Protein AF-A0A0C1EKR6-F1 (afdb_monomer_lite)

Radius of gyration: 19.98 Å; chains: 1; bounding box: 43×23×59 Å

Foldseek 3Di:
DDPVVVVVVVVVVVVVVVVVVVVVVVVVVLVVVLVVCCPDVVSLVCLLVLDPVPLVSQLVVCCVPVVDDSVSSSVSNVVSCVVCVPRD

Organism: NCBI:txid1056807

Secondary structure (DSSP, 8-state):
--HHHHHHHHHHHHHHHHHHHHHHHHHHHHHHHHHHHHTSHHHHHHHHHH--S-HHHHHHHHHHHH---HHHHHHHHHHHHHH-TT--

Structure (mmCIF, N/CA/C/O backbone):
data_AF-A0A0C1EKR6-F1
#
_entry.id   AF-A0A0C1EKR6-F1
#
loop_
_atom_site.group_PDB
_atom_site.id
_atom_site.type_symbol
_atom_site.label_atom_id
_atom_site.label_alt_id
_atom_site.label_comp_id
_atom_site.label_asym_id
_atom_site.label_entity_id
_atom_site.label_seq_id
_atom_site.pdbx_PDB_ins_code
_atom_site.Cartn_x
_atom_site.Cartn_y
_atom_site.Cartn_z
_atom_site.occupancy
_atom_site.B_iso_or_equiv
_atom_site.auth_seq_id
_atom_site.auth_comp_id
_atom_site.auth_asym_id
_atom_site.auth_atom_id
_atom_site.pdbx_PDB_model_num
ATOM 1 N N . MET A 1 1 ? 29.442 4.951 -33.296 1.00 61.84 1 MET A N 1
ATOM 2 C CA . MET A 1 1 ? 28.020 4.581 -33.105 1.00 61.84 1 MET A CA 1
ATOM 3 C C . MET A 1 1 ? 27.181 5.441 -34.035 1.00 61.84 1 MET A C 1
ATOM 5 O O . MET A 1 1 ? 27.481 6.621 -34.152 1.00 61.84 1 MET A O 1
ATOM 9 N N . THR A 1 2 ? 26.196 4.878 -34.733 1.00 83.00 2 THR A N 1
ATOM 10 C CA . THR A 1 2 ? 25.331 5.652 -35.640 1.00 83.00 2 THR A CA 1
ATOM 11 C C . THR A 1 2 ? 24.327 6.486 -34.837 1.00 83.00 2 THR A C 1
ATOM 13 O O . THR A 1 2 ? 23.903 6.083 -33.755 1.00 83.00 2 THR A O 1
ATOM 16 N N . PHE A 1 3 ? 23.932 7.653 -35.353 1.00 82.94 3 PHE A N 1
ATOM 17 C CA . PHE A 1 3 ? 22.959 8.557 -34.714 1.00 82.94 3 PHE A CA 1
ATOM 18 C C . PHE A 1 3 ? 21.629 7.855 -34.350 1.00 82.94 3 PHE A C 1
ATOM 20 O O . PHE A 1 3 ? 21.012 8.142 -33.324 1.00 82.94 3 PHE A O 1
ATOM 27 N N . ILE A 1 4 ? 21.239 6.855 -35.146 1.00 85.06 4 ILE A N 1
ATOM 28 C CA . ILE A 1 4 ? 20.064 5.996 -34.926 1.00 85.06 4 ILE A CA 1
ATOM 29 C C . ILE A 1 4 ? 20.212 5.137 -33.655 1.00 85.06 4 ILE A C 1
ATOM 31 O O . ILE A 1 4 ? 19.264 4.970 -32.895 1.00 85.06 4 ILE A O 1
ATOM 35 N N . ALA A 1 5 ? 21.409 4.613 -33.375 1.00 85.38 5 ALA A N 1
ATOM 36 C CA . ALA A 1 5 ? 21.644 3.826 -32.165 1.00 85.38 5 ALA A CA 1
ATOM 37 C C . ALA A 1 5 ? 21.571 4.697 -30.897 1.00 85.38 5 ALA A C 1
ATOM 39 O O . ALA A 1 5 ? 20.991 4.281 -29.897 1.00 85.38 5 ALA A O 1
ATOM 40 N N . LEU A 1 6 ? 22.104 5.923 -30.951 1.00 88.81 6 LEU A N 1
ATOM 41 C CA . LEU A 1 6 ? 22.057 6.887 -29.841 1.00 88.81 6 LEU A CA 1
ATOM 42 C C . LEU A 1 6 ? 20.626 7.324 -29.503 1.00 88.81 6 LEU A C 1
ATOM 44 O O . LEU A 1 6 ? 20.244 7.333 -28.333 1.00 88.81 6 LEU A O 1
ATOM 48 N N . THR A 1 7 ? 19.827 7.645 -30.520 1.00 90.75 7 THR A N 1
ATOM 49 C CA . THR A 1 7 ? 18.419 8.039 -30.345 1.00 90.75 7 THR A CA 1
ATOM 50 C C . THR A 1 7 ? 17.576 6.900 -29.771 1.00 90.75 7 THR A C 1
ATOM 52 O O . THR A 1 7 ? 16.817 7.125 -28.830 1.00 90.75 7 THR A O 1
ATOM 55 N N . ASN A 1 8 ? 17.771 5.663 -30.233 1.00 91.75 8 ASN A N 1
ATOM 56 C CA . ASN A 1 8 ? 17.084 4.497 -29.672 1.00 91.75 8 ASN A CA 1
ATOM 57 C C . ASN A 1 8 ? 17.449 4.238 -28.204 1.00 91.75 8 ASN A C 1
ATOM 59 O O . ASN A 1 8 ? 16.559 4.000 -27.388 1.00 91.75 8 ASN A O 1
ATOM 63 N N . ILE A 1 9 ? 18.734 4.324 -27.839 1.00 93.75 9 ILE A N 1
ATOM 64 C CA . ILE A 1 9 ? 19.166 4.177 -26.438 1.00 93.75 9 ILE A CA 1
ATOM 65 C C . ILE A 1 9 ? 18.515 5.256 -25.569 1.00 93.75 9 ILE A C 1
ATOM 67 O O . ILE A 1 9 ? 17.983 4.948 -24.503 1.00 93.75 9 ILE A O 1
ATOM 71 N N . PHE A 1 10 ? 18.501 6.506 -26.036 1.00 93.94 10 PHE A N 1
ATOM 72 C CA . PHE A 1 10 ? 17.860 7.603 -25.318 1.00 93.94 10 PHE A CA 1
ATOM 73 C C . PHE A 1 10 ? 16.361 7.352 -25.094 1.00 93.94 10 PHE A C 1
ATOM 75 O O . PHE A 1 10 ? 15.874 7.528 -23.978 1.00 93.94 10 PHE A O 1
ATOM 82 N N . LEU A 1 11 ? 15.639 6.877 -26.114 1.00 94.62 11 LEU A N 1
ATOM 83 C CA . LEU A 1 11 ? 14.217 6.544 -25.998 1.00 94.62 11 LEU A CA 1
ATOM 84 C C . LEU A 1 11 ? 13.962 5.414 -24.996 1.00 94.62 11 LEU A C 1
ATOM 86 O O . LEU A 1 11 ? 13.032 5.512 -24.197 1.00 94.62 11 LEU A O 1
ATOM 90 N N . ILE A 1 12 ? 14.800 4.373 -24.988 1.00 95.44 12 ILE A N 1
ATOM 91 C CA . ILE A 1 12 ? 14.691 3.270 -24.022 1.00 95.44 12 ILE A CA 1
ATOM 92 C C . ILE A 1 12 ? 14.912 3.786 -22.598 1.00 95.44 12 ILE A C 1
ATOM 94 O O . ILE A 1 12 ? 14.124 3.481 -21.702 1.00 95.44 12 ILE A O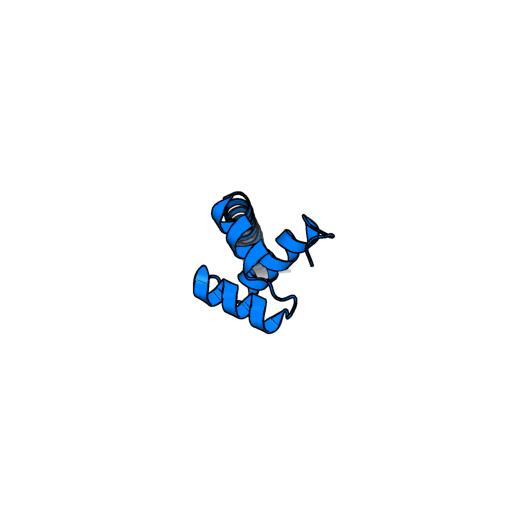 1
ATOM 98 N N . VAL A 1 13 ? 15.946 4.602 -22.381 1.00 95.31 13 VAL A N 1
ATOM 99 C CA . VAL A 1 13 ? 16.234 5.188 -21.063 1.00 95.31 13 VAL A CA 1
ATOM 100 C C . VAL A 1 13 ? 15.083 6.080 -20.606 1.00 95.31 13 VAL A C 1
ATOM 102 O O . VAL A 1 13 ? 14.637 5.959 -19.465 1.00 95.31 13 VAL A O 1
ATOM 105 N N . LEU A 1 14 ? 14.553 6.928 -21.492 1.00 95.62 14 LEU A N 1
ATOM 106 C CA . LEU A 1 14 ? 13.411 7.787 -21.191 1.00 95.62 14 LEU A CA 1
ATOM 107 C C . LEU A 1 14 ? 12.169 6.959 -20.836 1.00 95.62 14 LEU A C 1
ATOM 109 O O . LEU A 1 14 ? 11.497 7.240 -19.844 1.00 95.62 14 LEU A O 1
ATOM 113 N N . PHE A 1 15 ? 11.886 5.900 -21.595 1.00 95.56 15 PHE A N 1
ATOM 114 C CA . PHE A 1 15 ? 10.765 5.005 -21.328 1.00 95.56 15 PHE A CA 1
ATOM 115 C C . PHE A 1 15 ? 10.890 4.330 -19.956 1.00 95.56 15 PHE A C 1
ATOM 117 O O . PHE A 1 15 ? 9.978 4.422 -19.132 1.00 95.56 15 PHE A O 1
ATOM 124 N N . VAL A 1 16 ? 12.046 3.734 -19.655 1.00 95.00 16 VAL A N 1
ATOM 125 C CA . VAL A 1 16 ? 12.304 3.118 -18.344 1.00 95.00 16 VAL A CA 1
ATOM 126 C C . VAL A 1 16 ? 12.182 4.154 -17.222 1.00 95.00 16 VAL A C 1
ATOM 128 O O . VAL A 1 16 ? 11.547 3.884 -16.200 1.00 95.00 16 VAL A O 1
ATOM 131 N N . PHE A 1 17 ? 12.719 5.359 -17.420 1.00 94.75 17 PHE A N 1
ATOM 132 C CA . PHE A 1 17 ? 12.637 6.438 -16.441 1.00 94.75 17 PHE A CA 1
ATOM 133 C C . PHE A 1 17 ? 11.188 6.855 -16.158 1.00 94.75 17 PHE A C 1
ATOM 135 O O . PHE A 1 17 ? 10.789 6.928 -14.995 1.00 94.75 17 PHE A O 1
ATOM 142 N N . THR A 1 18 ? 10.369 7.063 -17.195 1.00 93.44 18 THR A N 1
ATOM 143 C CA . THR A 1 18 ? 8.948 7.412 -17.022 1.00 93.44 18 THR A CA 1
ATOM 144 C C . THR A 1 18 ? 8.171 6.310 -16.299 1.00 93.44 18 THR A C 1
ATOM 146 O O . THR A 1 18 ? 7.412 6.606 -15.374 1.00 93.44 18 THR A O 1
ATOM 149 N N . MET A 1 19 ? 8.411 5.037 -16.629 1.00 93.81 19 MET A N 1
ATOM 150 C CA . MET A 1 19 ? 7.763 3.903 -15.966 1.00 93.81 19 MET A CA 1
ATOM 151 C C . MET A 1 19 ? 8.133 3.821 -14.477 1.00 93.81 19 MET A C 1
ATOM 153 O O . MET A 1 19 ? 7.263 3.629 -13.620 1.00 93.81 19 MET A O 1
ATOM 157 N N . LEU A 1 20 ? 9.413 4.022 -14.142 1.00 91.75 20 LEU A N 1
ATOM 158 C CA . LEU A 1 20 ? 9.877 4.083 -12.755 1.00 91.75 20 LEU A CA 1
ATOM 159 C C . LEU A 1 20 ? 9.283 5.280 -12.007 1.00 91.75 20 LEU A C 1
ATOM 161 O O . LEU A 1 20 ? 8.835 5.122 -10.869 1.00 91.75 20 LEU A O 1
ATOM 165 N N . PHE A 1 21 ? 9.222 6.448 -12.648 1.00 91.56 21 PHE A N 1
ATOM 166 C CA . PHE A 1 21 ? 8.672 7.667 -12.063 1.00 91.56 21 PHE A CA 1
ATOM 167 C C . PHE A 1 21 ? 7.179 7.530 -11.738 1.00 91.56 21 PHE A C 1
ATOM 169 O O . PHE A 1 21 ? 6.762 7.817 -10.614 1.00 91.56 21 PHE A O 1
ATOM 176 N N . VAL A 1 22 ? 6.374 7.015 -12.675 1.00 89.25 22 VAL A N 1
ATOM 177 C CA . VAL A 1 22 ? 4.942 6.747 -12.451 1.00 89.25 22 VAL A CA 1
ATOM 178 C C . VAL A 1 22 ? 4.757 5.741 -11.319 1.00 89.25 22 VAL A C 1
ATOM 180 O O . VAL A 1 22 ? 3.950 5.960 -10.412 1.00 89.25 22 VAL A O 1
ATOM 183 N N . ARG A 1 23 ? 5.548 4.660 -11.309 1.00 86.88 23 ARG A N 1
ATOM 184 C CA . ARG A 1 23 ? 5.471 3.646 -10.252 1.00 86.88 23 ARG A CA 1
ATOM 185 C C . ARG A 1 23 ? 5.837 4.216 -8.881 1.00 86.88 23 ARG A C 1
ATOM 187 O O . ARG A 1 23 ? 5.182 3.886 -7.893 1.00 86.88 23 ARG A O 1
ATOM 194 N N . TRP A 1 24 ? 6.846 5.080 -8.808 1.00 85.38 24 TRP A N 1
ATOM 195 C CA . TRP A 1 24 ? 7.233 5.763 -7.574 1.00 85.38 24 TRP A CA 1
ATOM 196 C C . TRP A 1 24 ? 6.147 6.728 -7.084 1.00 85.38 24 TRP A C 1
ATOM 198 O O . TRP A 1 24 ? 5.770 6.685 -5.911 1.00 85.38 24 TRP A O 1
ATOM 208 N N . ARG A 1 25 ? 5.579 7.542 -7.983 1.00 85.44 25 ARG A N 1
ATOM 209 C CA . ARG A 1 25 ? 4.504 8.485 -7.647 1.00 85.44 25 ARG A CA 1
ATOM 210 C C . ARG A 1 25 ? 3.253 7.766 -7.141 1.00 85.44 25 ARG A C 1
ATOM 212 O O . ARG A 1 25 ? 2.720 8.143 -6.097 1.00 85.44 25 ARG A O 1
ATOM 219 N N . ASN A 1 26 ? 2.825 6.699 -7.818 1.00 82.88 26 ASN A N 1
ATOM 220 C CA . ASN A 1 26 ? 1.659 5.917 -7.399 1.00 82.88 26 ASN A CA 1
ATOM 221 C C . ASN A 1 26 ? 1.862 5.267 -6.026 1.00 82.88 26 ASN A C 1
ATOM 223 O O . ASN A 1 26 ? 0.928 5.232 -5.229 1.00 82.88 26 ASN A O 1
ATOM 227 N N . ARG A 1 27 ? 3.079 4.804 -5.705 1.00 77.06 27 ARG A N 1
ATOM 228 C CA . ARG A 1 27 ? 3.394 4.282 -4.363 1.00 77.06 27 ARG A CA 1
ATOM 229 C C . ARG A 1 27 ? 3.216 5.345 -3.279 1.00 77.06 27 ARG A C 1
ATOM 231 O O . ARG A 1 27 ? 2.596 5.053 -2.261 1.00 77.06 27 ARG A O 1
ATOM 238 N N . LYS A 1 28 ? 3.699 6.573 -3.504 1.00 78.75 28 LYS A N 1
ATOM 239 C CA . LYS A 1 28 ? 3.531 7.674 -2.539 1.00 78.75 28 LYS A CA 1
ATOM 240 C C . LYS A 1 28 ? 2.067 8.059 -2.332 1.00 78.75 28 LYS A C 1
ATOM 242 O O . LYS A 1 28 ? 1.660 8.281 -1.197 1.00 78.75 28 LYS A O 1
ATOM 247 N N . LEU A 1 29 ? 1.275 8.107 -3.405 1.00 77.38 29 LEU A N 1
ATOM 248 C CA . LEU A 1 29 ? -0.159 8.400 -3.311 1.00 77.38 29 LEU A CA 1
ATOM 249 C C . LEU A 1 29 ? -0.909 7.328 -2.509 1.00 77.38 29 LEU A C 1
ATOM 251 O O . LEU A 1 29 ? -1.683 7.672 -1.620 1.00 77.38 29 LEU A O 1
ATOM 255 N N . LYS A 1 30 ? -0.625 6.042 -2.757 1.00 78.00 30 LYS A N 1
ATOM 256 C CA . LYS A 1 30 ? -1.209 4.928 -1.990 1.00 78.00 30 LYS A CA 1
ATOM 257 C C . LYS A 1 30 ? -0.850 4.994 -0.505 1.00 78.00 30 LYS A C 1
ATOM 259 O O . LYS A 1 30 ? -1.724 4.863 0.344 1.00 78.00 30 LYS A O 1
ATOM 264 N N . GLN A 1 31 ? 0.414 5.271 -0.182 1.00 76.00 31 GLN A N 1
ATOM 265 C CA . GLN A 1 31 ? 0.849 5.449 1.208 1.00 76.00 31 GLN A CA 1
ATOM 266 C C . GLN A 1 31 ? 0.141 6.623 1.892 1.00 76.00 31 GLN A C 1
ATOM 268 O O . GLN A 1 31 ? -0.290 6.497 3.034 1.00 76.00 31 GLN A O 1
ATOM 273 N N . ALA A 1 32 ? -0.014 7.751 1.194 1.00 78.69 32 ALA A N 1
ATOM 274 C CA . ALA A 1 32 ? -0.727 8.909 1.723 1.00 78.69 32 ALA A CA 1
ATOM 275 C C . ALA A 1 32 ? -2.216 8.612 1.967 1.00 78.69 32 ALA A C 1
ATOM 277 O O . ALA A 1 32 ? -2.772 9.081 2.958 1.00 78.69 32 ALA A O 1
ATOM 278 N N . TYR A 1 33 ? -2.847 7.813 1.100 1.00 81.25 33 TYR A N 1
ATOM 279 C CA . TYR A 1 33 ? -4.230 7.371 1.271 1.00 81.25 33 TYR A CA 1
ATOM 280 C C . TYR A 1 33 ? -4.397 6.485 2.513 1.00 81.25 33 TYR A C 1
ATOM 282 O O . TYR A 1 33 ? -5.218 6.797 3.371 1.00 81.25 33 TYR A O 1
ATOM 290 N N . LEU A 1 34 ? -3.558 5.456 2.675 1.00 80.06 34 LEU A N 1
ATOM 291 C CA . LEU A 1 34 ? -3.598 4.578 3.852 1.00 80.06 34 LEU A CA 1
ATOM 292 C C . LEU A 1 34 ? -3.296 5.333 5.151 1.00 80.06 34 LEU A C 1
ATOM 294 O O . LEU A 1 34 ? -3.974 5.139 6.156 1.00 80.06 34 LEU A O 1
ATOM 298 N N . ALA A 1 35 ? -2.324 6.247 5.123 1.00 78.12 35 ALA A N 1
ATOM 299 C CA . ALA A 1 35 ? -2.025 7.103 6.266 1.00 78.12 35 ALA A CA 1
ATOM 300 C C . ALA A 1 35 ? -3.197 8.032 6.619 1.00 78.12 35 ALA A C 1
ATOM 302 O O . ALA A 1 35 ? -3.398 8.347 7.789 1.00 78.12 35 ALA A O 1
ATOM 303 N N . ARG A 1 36 ? -3.976 8.482 5.627 1.00 81.81 36 ARG A N 1
ATOM 304 C CA . ARG A 1 36 ? -5.186 9.277 5.860 1.00 81.81 36 ARG A CA 1
ATOM 305 C C . ARG A 1 36 ? -6.309 8.433 6.456 1.00 81.81 36 ARG A C 1
ATOM 307 O O . ARG A 1 36 ? -6.972 8.927 7.359 1.00 81.81 36 ARG A O 1
ATOM 314 N N . LEU A 1 37 ? -6.471 7.190 6.000 1.00 81.25 37 LEU A N 1
ATOM 315 C CA . LEU A 1 37 ? -7.434 6.234 6.554 1.00 81.25 37 LEU A CA 1
ATOM 316 C C . LEU A 1 37 ? -7.152 5.987 8.046 1.00 81.25 37 LEU A C 1
ATOM 318 O O . LEU A 1 37 ? -8.022 6.149 8.886 1.00 81.25 37 LEU A O 1
ATOM 322 N N . LEU A 1 38 ? -5.889 5.728 8.398 1.00 78.81 38 LEU A N 1
ATOM 323 C CA . LEU A 1 38 ? -5.448 5.537 9.788 1.00 78.81 38 LEU A CA 1
ATOM 324 C C . LEU A 1 38 ? -5.642 6.759 10.694 1.00 78.81 38 LEU A C 1
ATOM 326 O O . LEU A 1 38 ? -5.764 6.602 11.904 1.00 78.81 38 LEU A O 1
ATOM 330 N N . LYS A 1 39 ? -5.650 7.975 10.136 1.00 79.50 39 LYS A N 1
ATOM 331 C CA . LYS A 1 39 ? -5.920 9.200 10.905 1.00 79.50 39 LYS A CA 1
ATOM 332 C C . LYS A 1 39 ? -7.394 9.352 11.277 1.00 79.50 39 LYS A C 1
ATOM 334 O O . LYS A 1 39 ? -7.706 10.220 12.089 1.00 79.50 39 LYS A O 1
ATOM 339 N N . GLN A 1 40 ? -8.294 8.573 10.677 1.00 83.94 40 GLN A N 1
ATOM 340 C CA . GLN A 1 40 ? -9.700 8.594 11.053 1.00 83.94 40 GLN A CA 1
ATOM 341 C C . GLN A 1 40 ? -9.881 7.797 12.354 1.00 83.94 40 GLN A C 1
ATOM 343 O O . GLN A 1 40 ? -9.489 6.628 12.407 1.00 83.94 40 GLN A O 1
ATOM 348 N N . PRO A 1 41 ? -10.473 8.399 13.403 1.00 78.00 41 PRO A N 1
ATOM 349 C CA . PRO A 1 41 ? -10.621 7.745 14.703 1.00 78.00 41 PRO A CA 1
ATOM 350 C C . PRO A 1 41 ? -11.459 6.463 14.608 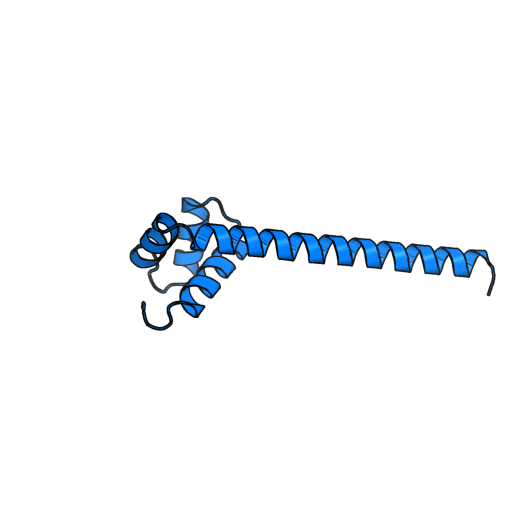1.00 78.00 41 PRO A C 1
ATOM 352 O O . PRO A 1 41 ? -11.118 5.464 15.227 1.00 78.00 41 PRO A O 1
ATOM 355 N N . GLU A 1 42 ? -12.474 6.456 13.745 1.00 84.69 42 GLU A N 1
ATOM 356 C CA . GLU A 1 42 ? -13.328 5.295 13.472 1.00 84.69 42 GLU A CA 1
ATOM 357 C C . GLU A 1 42 ? -12.537 4.095 12.921 1.00 84.69 42 GLU A C 1
ATOM 359 O O . GLU A 1 42 ? -12.693 2.967 13.381 1.00 84.69 42 GLU A O 1
ATOM 364 N N . THR A 1 43 ? -11.625 4.334 11.971 1.00 84.25 43 THR A N 1
ATOM 365 C CA . THR A 1 43 ? -10.765 3.283 11.405 1.00 84.25 43 THR A CA 1
ATOM 366 C C . THR A 1 43 ? -9.837 2.711 12.473 1.00 84.25 43 THR A C 1
ATOM 368 O O . THR A 1 43 ? -9.639 1.499 12.537 1.00 84.25 43 THR A O 1
ATOM 371 N N . PHE A 1 44 ? -9.281 3.573 13.326 1.00 82.12 44 PHE A N 1
ATOM 372 C CA . PHE A 1 44 ? -8.413 3.159 14.422 1.00 82.12 44 PHE A CA 1
ATOM 373 C C . PHE A 1 44 ? -9.155 2.320 15.470 1.00 82.12 44 PHE A C 1
ATOM 375 O O . PHE A 1 44 ? -8.646 1.276 15.878 1.00 82.12 44 PHE A O 1
ATOM 382 N N . GLU A 1 45 ? -10.349 2.747 15.889 1.00 85.94 45 GLU A N 1
ATOM 383 C CA . GLU A 1 45 ? -11.184 1.994 16.829 1.00 85.94 45 GLU A CA 1
ATOM 384 C C . GLU A 1 45 ? -11.541 0.624 16.262 1.00 85.94 45 GLU A C 1
ATOM 386 O O . GLU A 1 45 ? -11.291 -0.391 16.920 1.00 85.94 45 GLU A O 1
ATOM 391 N N . TRP A 1 46 ? -12.008 0.584 15.010 1.00 89.56 46 TRP A N 1
ATOM 392 C CA . TRP A 1 46 ? -12.341 -0.665 14.338 1.00 89.56 46 TRP A CA 1
ATOM 393 C C . TRP A 1 46 ? -11.134 -1.605 14.265 1.00 89.56 46 TRP A C 1
ATOM 395 O O . TRP A 1 46 ? -11.245 -2.764 14.661 1.00 89.56 46 TRP A O 1
ATOM 405 N N . LEU A 1 47 ? -9.964 -1.114 13.838 1.00 86.69 47 LEU A N 1
ATOM 406 C CA . LEU A 1 47 ? -8.727 -1.904 13.814 1.00 86.69 47 LEU A CA 1
ATOM 407 C C . LEU A 1 47 ? -8.389 -2.429 15.212 1.00 86.69 47 LEU A C 1
ATOM 409 O O . LEU A 1 47 ? -8.105 -3.608 15.378 1.00 86.69 47 LEU A O 1
ATOM 413 N N . SER A 1 48 ? -8.474 -1.589 16.240 1.00 83.19 48 SER A N 1
ATOM 414 C CA . SER A 1 48 ? -8.113 -2.005 17.595 1.00 83.19 48 SER A CA 1
ATOM 415 C C . SER A 1 48 ? -9.035 -3.067 18.200 1.00 83.19 48 SER A C 1
ATOM 417 O O . SER A 1 48 ? -8.593 -3.795 19.080 1.00 83.19 48 SER A O 1
ATOM 419 N N . HIS A 1 49 ? -10.288 -3.159 17.747 1.00 85.31 49 HIS A N 1
ATOM 420 C CA . HIS A 1 49 ? -11.263 -4.132 18.252 1.00 85.31 49 HIS A CA 1
ATOM 421 C C . HIS A 1 49 ? -11.341 -5.412 17.408 1.00 85.31 49 HIS A C 1
ATOM 423 O O . HIS A 1 49 ? -11.728 -6.454 17.929 1.00 85.31 49 HIS A O 1
ATOM 429 N N . ASN A 1 50 ? -11.016 -5.340 16.113 1.00 85.19 50 ASN A N 1
ATOM 430 C CA . ASN A 1 50 ? -11.199 -6.454 15.175 1.00 85.19 50 ASN A CA 1
ATOM 431 C C . ASN A 1 50 ? -9.896 -7.187 14.829 1.00 85.19 50 ASN A C 1
ATOM 433 O O . ASN A 1 50 ? -9.954 -8.260 14.230 1.00 85.19 50 ASN A O 1
ATOM 437 N N . LEU A 1 51 ? -8.732 -6.631 15.179 1.00 84.12 51 LEU A N 1
ATOM 438 C CA . LEU A 1 51 ? -7.456 -7.317 14.999 1.00 84.12 51 LEU A CA 1
ATOM 439 C C . LEU A 1 51 ? -7.301 -8.417 16.050 1.00 84.12 51 LEU A C 1
ATOM 441 O O . LEU A 1 51 ? -7.279 -8.160 17.250 1.00 84.12 51 LEU A O 1
ATOM 445 N N . SER A 1 52 ? -7.187 -9.647 15.566 1.00 79.31 52 SER A N 1
ATOM 446 C CA . SER A 1 52 ? -7.102 -10.866 16.371 1.00 79.31 52 SER A CA 1
ATOM 447 C C . SER A 1 52 ? -5.663 -11.341 16.595 1.00 79.31 52 SER A C 1
ATOM 449 O O . SER A 1 52 ? -5.431 -12.268 17.368 1.00 79.31 52 SER A O 1
ATOM 451 N N . GLY A 1 53 ? -4.693 -10.730 15.903 1.00 77.88 53 GLY A N 1
ATOM 452 C CA . GLY A 1 53 ? -3.284 -11.128 15.919 1.00 77.88 53 GLY A CA 1
ATOM 453 C C . GLY A 1 53 ? -2.939 -12.194 14.872 1.00 77.88 53 GLY A C 1
ATOM 454 O O . GLY A 1 53 ? -1.761 -12.392 14.569 1.00 77.88 53 GLY A O 1
ATOM 455 N N . ASP A 1 54 ? -3.946 -12.834 14.270 1.00 86.00 54 ASP A N 1
ATOM 456 C CA . ASP A 1 54 ? -3.795 -13.715 13.112 1.00 86.00 54 ASP A CA 1
ATOM 457 C C . ASP A 1 54 ? -3.731 -12.872 11.832 1.00 86.00 54 ASP A C 1
ATOM 459 O O . ASP A 1 54 ? -4.738 -12.364 11.338 1.00 86.00 54 ASP A O 1
ATOM 463 N N . GLU A 1 55 ? -2.526 -12.740 11.274 1.00 83.25 55 GLU A N 1
ATOM 464 C CA . GLU A 1 55 ? -2.259 -11.875 10.123 1.00 83.25 55 GLU A CA 1
ATOM 465 C C . GLU A 1 55 ? -3.156 -12.191 8.914 1.00 83.25 55 GLU A C 1
ATOM 467 O O . GLU A 1 55 ? -3.586 -11.273 8.217 1.00 83.25 55 GLU A O 1
ATOM 472 N N . VAL A 1 56 ? -3.473 -13.463 8.655 1.00 84.94 56 VAL A N 1
ATOM 473 C CA . VAL A 1 56 ? -4.266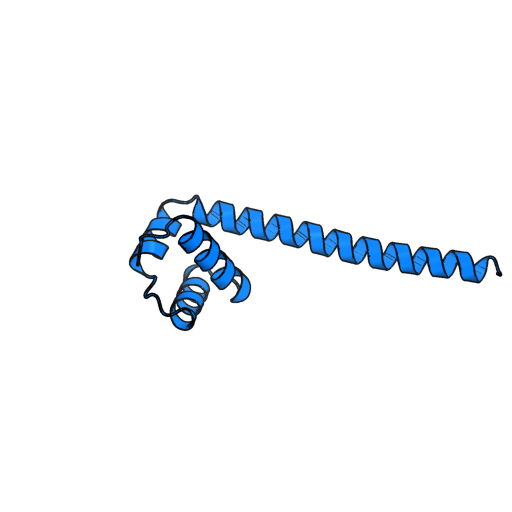 -13.843 7.475 1.00 84.94 56 VAL A CA 1
ATOM 474 C C . VAL A 1 56 ? -5.722 -13.422 7.655 1.00 84.94 56 VAL A C 1
ATOM 476 O O . VAL A 1 56 ? -6.309 -12.826 6.746 1.00 84.94 56 VAL A O 1
ATOM 479 N N . LYS A 1 57 ? -6.290 -13.680 8.838 1.00 87.38 57 LYS A N 1
ATOM 480 C CA . LYS A 1 57 ? -7.666 -13.281 9.165 1.00 87.38 57 LYS A CA 1
ATOM 481 C C . LYS A 1 57 ? -7.809 -11.769 9.231 1.00 87.38 57 LYS A C 1
ATOM 483 O O . LYS A 1 57 ? -8.760 -11.228 8.674 1.00 87.38 57 LYS A O 1
ATOM 488 N N . ASP A 1 58 ? -6.837 -11.094 9.829 1.00 86.94 58 ASP A N 1
ATOM 489 C CA . ASP A 1 58 ? -6.821 -9.643 9.975 1.00 86.94 58 ASP A CA 1
ATOM 490 C C . ASP A 1 58 ? -6.752 -8.946 8.601 1.00 86.94 58 ASP A C 1
ATOM 492 O O . ASP A 1 58 ? -7.496 -8.000 8.331 1.00 86.94 58 ASP A O 1
ATOM 496 N N . ILE A 1 59 ? -5.921 -9.454 7.678 1.00 86.88 59 ILE A N 1
ATOM 497 C CA . ILE A 1 59 ? -5.844 -8.950 6.295 1.00 86.88 59 ILE A CA 1
ATOM 498 C C . ILE A 1 59 ? -7.189 -9.119 5.581 1.00 86.88 59 ILE A C 1
ATOM 500 O O 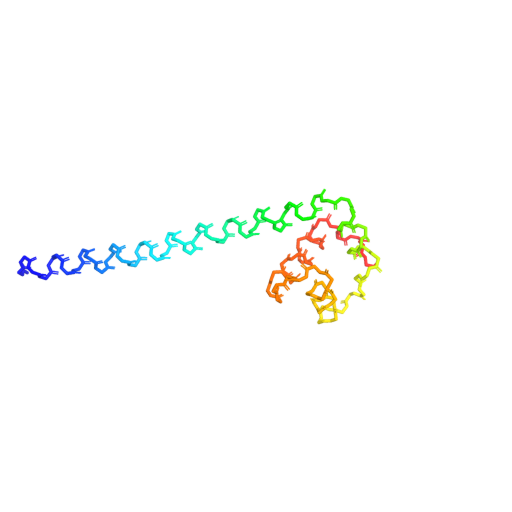. ILE A 1 59 ? -7.638 -8.199 4.889 1.00 86.88 59 ILE A O 1
ATOM 504 N N . GLN A 1 60 ? -7.832 -10.280 5.734 1.00 88.62 60 GLN A N 1
ATOM 505 C CA . GLN A 1 60 ? -9.118 -10.563 5.101 1.00 88.62 60 GLN A CA 1
ATOM 506 C C . GLN A 1 60 ? -10.251 -9.714 5.691 1.00 88.62 60 GLN A C 1
ATOM 508 O O . GLN A 1 60 ? -11.095 -9.216 4.942 1.00 88.62 60 GLN A O 1
ATOM 513 N N . ALA A 1 61 ? -10.253 -9.498 7.006 1.00 88.06 61 ALA A N 1
ATOM 514 C CA . ALA A 1 61 ? -11.221 -8.649 7.689 1.00 88.06 61 ALA A CA 1
ATOM 515 C C . ALA A 1 61 ? -11.129 -7.199 7.191 1.00 88.06 61 ALA A C 1
ATOM 517 O O . ALA A 1 61 ? -12.141 -6.610 6.815 1.00 88.06 61 ALA A O 1
ATOM 518 N N . ILE A 1 62 ? -9.914 -6.652 7.079 1.00 87.75 62 ILE A N 1
ATOM 519 C CA . ILE A 1 62 ? -9.681 -5.297 6.553 1.00 87.75 62 ILE A CA 1
ATOM 520 C C . ILE A 1 62 ? -10.055 -5.197 5.074 1.00 87.75 62 ILE A C 1
ATOM 522 O O . ILE A 1 62 ? -10.700 -4.231 4.673 1.00 87.75 62 ILE A O 1
ATOM 526 N N . HIS A 1 63 ? -9.685 -6.193 4.262 1.00 87.31 63 HIS A N 1
ATOM 527 C CA . HIS A 1 63 ? -10.080 -6.246 2.851 1.00 87.31 63 HIS A CA 1
ATOM 528 C C . HIS A 1 63 ? -11.607 -6.202 2.704 1.00 87.31 63 HIS A C 1
ATOM 530 O O . HIS A 1 63 ? -12.132 -5.474 1.868 1.00 87.31 63 HIS A O 1
ATOM 536 N N . THR A 1 64 ? -12.321 -6.957 3.540 1.00 87.94 64 THR A N 1
ATOM 537 C CA . THR A 1 64 ? -13.785 -7.050 3.494 1.00 87.94 64 THR A CA 1
ATOM 538 C C . THR A 1 64 ? -14.457 -5.774 4.001 1.00 87.94 64 THR A C 1
ATOM 540 O O . THR A 1 64 ? -15.417 -5.317 3.391 1.00 87.94 64 THR A O 1
ATOM 543 N N . HIS A 1 65 ? -13.956 -5.182 5.087 1.00 87.94 65 HIS A N 1
ATOM 544 C CA . HIS A 1 65 ? -14.578 -4.014 5.710 1.00 87.94 65 HIS A CA 1
ATOM 545 C C . HIS A 1 65 ? -14.276 -2.704 4.968 1.00 87.94 65 HIS A C 1
ATOM 547 O O . HIS A 1 65 ? -15.177 -1.907 4.729 1.00 87.94 65 HIS A O 1
ATOM 553 N N . PHE A 1 66 ? -13.021 -2.493 4.564 1.00 84.69 66 PHE A N 1
ATOM 554 C CA . PHE A 1 66 ? -12.581 -1.251 3.920 1.00 84.69 66 PHE A CA 1
ATOM 555 C C . PHE A 1 66 ? -12.502 -1.344 2.388 1.00 84.69 66 PHE A C 1
ATOM 557 O O . PHE A 1 66 ? -12.176 -0.354 1.736 1.00 84.69 66 PHE A O 1
ATOM 564 N N . GLY A 1 67 ? -12.747 -2.520 1.794 1.00 84.31 67 GLY A N 1
ATOM 565 C CA . GLY A 1 67 ? -12.624 -2.736 0.345 1.00 84.31 67 GLY A CA 1
ATOM 566 C C . GLY A 1 67 ? -11.189 -2.598 -0.183 1.00 84.31 67 GLY A C 1
ATOM 567 O O . GLY A 1 67 ? -10.983 -2.361 -1.374 1.00 84.31 67 GLY A O 1
ATOM 568 N N . LEU A 1 68 ? -10.190 -2.693 0.700 1.00 83.75 68 LEU A N 1
ATOM 569 C CA . LEU A 1 68 ? -8.783 -2.494 0.361 1.00 83.75 68 LEU A CA 1
ATOM 570 C C . LEU A 1 68 ? -8.181 -3.754 -0.272 1.00 83.75 68 LEU A C 1
ATOM 572 O O . LEU A 1 68 ? -8.415 -4.848 0.234 1.00 83.75 68 LEU A O 1
ATOM 576 N N . PRO A 1 69 ? -7.322 -3.633 -1.300 1.00 85.62 69 PRO A N 1
ATOM 577 C CA . PRO A 1 69 ? -6.538 -4.753 -1.812 1.00 85.62 69 PRO A CA 1
ATOM 578 C C . PRO A 1 69 ? -5.710 -5.430 -0.711 1.00 85.62 69 PRO A C 1
ATOM 580 O O . PRO A 1 69 ? -5.154 -4.754 0.149 1.00 85.62 69 PRO A O 1
ATOM 583 N N . LEU A 1 70 ? -5.506 -6.750 -0.797 1.00 85.50 70 LEU A N 1
ATOM 584 C CA . LEU A 1 70 ? -4.780 -7.541 0.217 1.00 85.50 70 LEU A CA 1
ATOM 585 C C . LEU A 1 70 ? -3.416 -6.947 0.621 1.00 85.50 70 LEU A C 1
ATOM 587 O O . LEU A 1 70 ? -3.058 -6.931 1.798 1.00 85.50 70 LEU A O 1
ATOM 591 N N . GLN A 1 71 ? -2.652 -6.427 -0.346 1.00 84.94 71 GLN A N 1
ATOM 592 C CA . GLN A 1 71 ? -1.365 -5.776 -0.070 1.00 84.94 71 GLN A CA 1
ATOM 593 C C . GLN A 1 71 ? -1.518 -4.485 0.741 1.00 84.94 71 GLN A C 1
ATOM 595 O O . GLN A 1 71 ? -0.685 -4.199 1.598 1.00 84.94 71 GLN A O 1
ATOM 600 N N . GLU A 1 72 ? -2.562 -3.710 0.465 1.00 83.88 72 GLU A N 1
ATOM 601 C CA . GLU A 1 72 ? -2.851 -2.456 1.158 1.00 83.88 72 GLU A CA 1
ATOM 602 C C . GLU A 1 72 ? -3.384 -2.734 2.566 1.00 83.88 72 GLU A C 1
ATOM 604 O O . GLU A 1 72 ? -2.926 -2.102 3.515 1.00 83.88 72 GLU A O 1
ATOM 609 N N . SER A 1 73 ? -4.221 -3.763 2.733 1.00 87.19 73 SER A N 1
ATOM 610 C CA . SER A 1 73 ? -4.653 -4.264 4.043 1.00 87.19 73 SER A CA 1
ATOM 611 C C . SER A 1 73 ? -3.468 -4.681 4.915 1.00 87.19 73 SER A C 1
ATOM 613 O O . SER A 1 73 ? -3.359 -4.263 6.066 1.00 87.19 73 SER A O 1
ATOM 615 N N . LYS A 1 74 ? -2.510 -5.429 4.348 1.00 87.25 74 LYS A N 1
ATOM 616 C CA . LYS A 1 74 ? -1.273 -5.799 5.051 1.00 87.25 74 LYS A CA 1
ATOM 617 C C . LYS A 1 74 ? -0.442 -4.573 5.439 1.00 87.25 74 LYS A C 1
ATOM 619 O O . LYS A 1 74 ? 0.098 -4.511 6.542 1.00 87.25 74 LYS A O 1
ATOM 624 N N . GLN A 1 75 ? -0.329 -3.587 4.546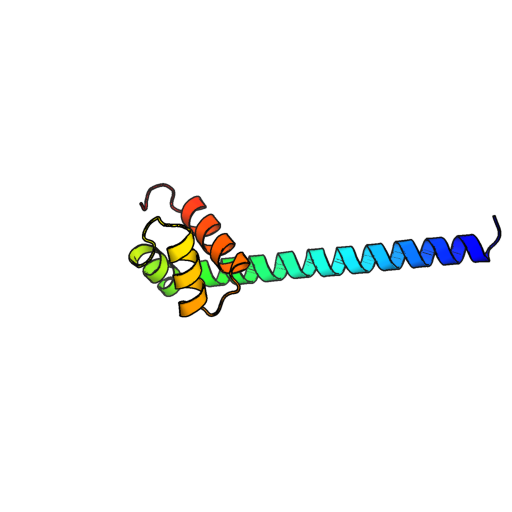 1.00 86.38 75 GLN A N 1
ATOM 625 C CA . GLN A 1 75 ? 0.366 -2.336 4.856 1.00 86.38 75 GLN A CA 1
ATOM 626 C C . GLN A 1 75 ? -0.326 -1.566 5.986 1.00 86.38 75 GLN A C 1
ATOM 628 O O . GLN A 1 75 ? 0.367 -1.060 6.865 1.00 86.38 75 GLN A O 1
ATOM 633 N N . LEU A 1 76 ? -1.659 -1.523 5.998 1.00 85.56 76 LEU A N 1
ATOM 634 C CA . LEU A 1 76 ? -2.444 -0.867 7.040 1.00 85.56 76 LEU A CA 1
ATOM 635 C C . LEU A 1 76 ? -2.181 -1.488 8.421 1.00 85.56 76 LEU A C 1
ATOM 637 O O . LEU A 1 76 ? -1.874 -0.757 9.360 1.00 85.56 76 LEU A O 1
ATOM 641 N N . ILE A 1 77 ? -2.198 -2.825 8.522 1.00 87.38 77 ILE 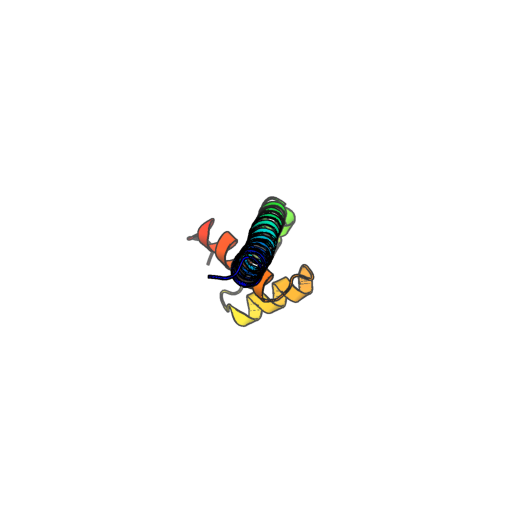A N 1
ATOM 642 C CA . ILE A 1 77 ? -1.874 -3.558 9.762 1.00 87.38 77 ILE A CA 1
ATOM 643 C C . ILE A 1 77 ? -0.454 -3.245 10.221 1.00 87.38 77 ILE A C 1
ATOM 645 O O . ILE A 1 77 ? -0.230 -2.942 11.391 1.00 87.38 77 ILE A O 1
ATOM 649 N N . ASN A 1 78 ? 0.515 -3.298 9.304 1.00 86.75 78 ASN A N 1
ATOM 650 C CA . ASN A 1 78 ? 1.912 -3.039 9.640 1.00 86.75 78 ASN A CA 1
ATOM 651 C C . ASN A 1 78 ? 2.111 -1.621 10.185 1.00 86.75 78 ASN A C 1
ATOM 653 O O . ASN A 1 78 ? 2.844 -1.435 11.155 1.00 86.75 78 ASN A O 1
ATOM 657 N N . ILE A 1 79 ? 1.444 -0.627 9.593 1.00 83.06 79 ILE A N 1
ATOM 658 C CA . ILE A 1 79 ? 1.503 0.756 10.074 1.00 83.06 79 ILE A CA 1
ATOM 659 C C . ILE A 1 79 ? 0.818 0.873 11.442 1.00 83.06 79 ILE A C 1
ATOM 661 O O . ILE A 1 79 ? 1.395 1.466 12.351 1.00 83.06 79 ILE A O 1
ATOM 665 N N . PHE A 1 80 ? -0.366 0.276 11.616 1.00 84.44 80 PHE A N 1
ATOM 666 C CA . PHE A 1 80 ? -1.092 0.276 12.888 1.00 84.44 80 PHE A CA 1
ATOM 667 C C . PHE A 1 80 ? -0.255 -0.333 14.023 1.00 84.44 80 PHE A C 1
ATOM 669 O O . PHE A 1 80 ? -0.090 0.289 15.074 1.00 84.44 80 PHE A O 1
ATOM 676 N N . ARG A 1 81 ? 0.346 -1.505 13.778 1.00 83.00 81 ARG A N 1
ATOM 677 C CA . ARG A 1 81 ? 1.218 -2.216 14.723 1.00 83.00 81 ARG A CA 1
ATOM 678 C C . ARG A 1 81 ? 2.489 -1.428 15.033 1.00 83.00 81 ARG A C 1
ATOM 680 O O . ARG A 1 81 ? 2.884 -1.338 16.188 1.00 83.00 81 ARG A O 1
ATOM 687 N N . SER A 1 82 ? 3.103 -0.811 14.022 1.00 83.06 82 SER A N 1
ATOM 688 C CA . SER A 1 82 ? 4.281 0.043 14.214 1.00 83.06 82 SER A CA 1
ATOM 689 C C . SER A 1 82 ? 3.988 1.274 15.076 1.00 83.06 82 SER A C 1
ATOM 691 O O . SER A 1 82 ? 4.896 1.764 15.739 1.00 83.06 82 SER A O 1
ATOM 693 N N . GLN A 1 83 ? 2.760 1.796 15.044 1.00 78.94 83 GLN A N 1
ATOM 694 C CA . GLN A 1 83 ? 2.347 2.946 15.853 1.00 78.94 83 GLN A CA 1
ATOM 695 C C . GLN A 1 83 ? 1.864 2.543 17.254 1.00 78.94 83 GLN A C 1
ATOM 697 O O . GLN A 1 83 ? 1.886 3.371 18.159 1.00 78.94 83 GLN A O 1
ATOM 702 N N . ASN A 1 84 ? 1.449 1.285 17.445 1.00 75.19 84 ASN A N 1
ATOM 703 C CA . ASN A 1 84 ? 0.867 0.781 18.692 1.00 75.19 84 ASN A CA 1
ATOM 704 C C . ASN A 1 84 ? 1.514 -0.552 19.097 1.00 75.19 84 ASN A C 1
ATOM 706 O O . ASN A 1 84 ? 0.847 -1.587 19.086 1.00 75.19 84 ASN A O 1
ATOM 710 N N . PRO A 1 85 ? 2.800 -0.551 19.488 1.00 68.25 85 PRO A N 1
ATOM 711 C CA . PRO A 1 85 ? 3.530 -1.778 19.812 1.00 68.25 85 PRO A CA 1
ATOM 712 C C . PRO A 1 85 ? 2.991 -2.536 21.042 1.00 68.25 85 PRO A C 1
ATOM 714 O O . PRO A 1 85 ? 3.441 -3.647 21.293 1.00 68.25 85 PRO A O 1
ATOM 717 N N . GLY A 1 86 ? 2.051 -1.957 21.804 1.00 64.19 86 GLY A N 1
ATOM 718 C CA . GLY A 1 86 ? 1.475 -2.543 23.023 1.00 64.19 86 GLY A CA 1
ATOM 719 C C . GLY A 1 86 ? -0.006 -2.938 22.950 1.00 64.19 86 GLY A C 1
ATOM 720 O O . GLY A 1 86 ? -0.546 -3.356 23.966 1.00 64.19 86 GLY A O 1
ATOM 721 N N . LYS A 1 87 ? -0.680 -2.788 21.798 1.00 56.88 87 LYS A N 1
ATOM 722 C CA . LYS A 1 87 ? -2.041 -3.318 21.594 1.00 56.88 87 LYS A CA 1
ATOM 723 C C . LYS A 1 87 ? -1.947 -4.673 20.888 1.00 56.88 87 LYS A C 1
ATOM 725 O O . LYS A 1 87 ? -2.010 -4.740 19.661 1.00 56.88 87 LYS A O 1
ATOM 730 N N . MET A 1 88 ? -1.739 -5.717 21.683 1.00 54.75 88 MET A N 1
ATOM 731 C CA . MET A 1 88 ? -2.038 -7.115 21.365 1.00 54.75 88 MET A CA 1
ATOM 732 C C . MET A 1 88 ? -2.760 -7.711 22.563 1.00 54.75 88 MET A C 1
ATOM 734 O O . MET A 1 88 ? -2.277 -7.465 23.692 1.00 54.75 88 MET A O 1
#

Sequence (88 aa):
MTFIALTNIFLIVLFVFTMLFVRWRNRKLKQAYLARLLKQPETFEWLSHNLSGDEVKDIQAIHTHFGLPLQESKQLINIFRSQNPGKM

pLDDT: mean 84.19, std 7.59, range [54.75, 95.62]